Protein AF-H9GRU2-F1 (afdb_monomer_lite)

Radius of gyration: 14.11 Å; chains: 1; bounding box: 37×21×45 Å

InterPro domains:
  IPR000246 Peptidase T2, asparaginase 2 [PF01112] (1-96)
  IPR000246 Peptidase T2, asparaginase 2 [PTHR10188] (1-96)
  IPR029055 Nucleophile aminohydrolases, N-terminal [SSF56235] (1-95)

Structure (mmCIF, N/CA/C/O backbone):
data_AF-H9GRU2-F1
#
_entry.id   AF-H9GRU2-F1
#
loop_
_atom_site.group_PDB
_atom_site.id
_atom_site.type_symbol
_atom_site.label_atom_id
_atom_site.label_alt_id
_atom_site.label_comp_id
_atom_site.label_asym_id
_atom_site.label_entity_id
_atom_site.label_seq_id
_atom_site.pdbx_PDB_ins_code
_atom_site.Cartn_x
_atom_site.Cartn_y
_atom_site.Cartn_z
_atom_site.occupancy
_atom_site.B_iso_or_equiv
_atom_site.auth_seq_id
_atom_site.auth_comp_id
_atom_site.auth_asym_id
_atom_site.auth_atom_id
_atom_site.pdbx_PDB_model_num
ATOM 1 N N . ASP A 1 1 ? 2.777 0.080 13.419 1.00 85.69 1 ASP A N 1
ATOM 2 C CA . ASP A 1 1 ? 2.967 -0.861 14.548 1.00 85.69 1 ASP A CA 1
ATOM 3 C C . ASP A 1 1 ? 2.752 -0.227 15.907 1.00 85.69 1 ASP A C 1
ATOM 5 O O . ASP A 1 1 ? 2.216 -0.904 16.769 1.00 85.69 1 ASP A O 1
ATOM 9 N N . SER A 1 2 ? 3.128 1.034 16.127 1.00 93.19 2 SER A N 1
ATOM 10 C CA . SER A 1 2 ? 2.600 1.762 17.286 1.00 93.19 2 SER A CA 1
ATOM 11 C C . SER A 1 2 ? 1.074 1.911 17.154 1.00 93.19 2 SER A C 1
ATOM 13 O O . SER A 1 2 ? 0.635 2.252 16.058 1.00 93.19 2 SER A O 1
ATOM 15 N N . PRO A 1 3 ? 0.274 1.683 18.211 1.00 92.75 3 PRO A N 1
ATOM 16 C CA . PRO A 1 3 ? -1.166 1.957 18.188 1.00 92.75 3 PRO A CA 1
ATOM 17 C C . PRO A 1 3 ? -1.486 3.460 18.246 1.00 92.75 3 PRO A C 1
ATOM 19 O O . PRO A 1 3 ? -2.581 3.865 17.893 1.00 92.75 3 PRO A O 1
ATOM 22 N N . PHE A 1 4 ? -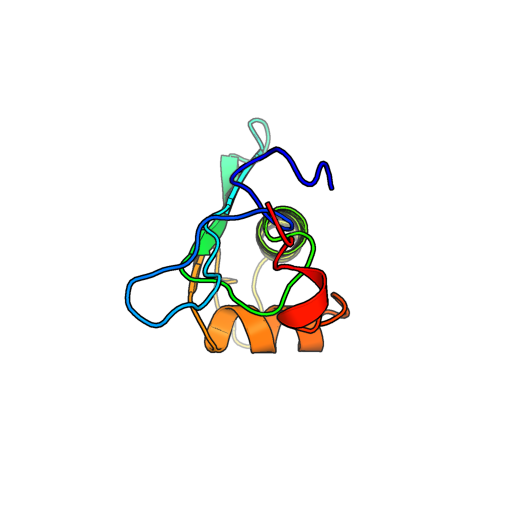0.529 4.297 18.657 1.00 93.62 4 PHE A N 1
ATOM 23 C CA . PHE A 1 4 ? -0.729 5.741 18.849 1.00 93.62 4 PHE A CA 1
ATOM 24 C C . PHE A 1 4 ? -0.481 6.573 17.584 1.00 93.62 4 PHE A C 1
ATOM 26 O O . PHE A 1 4 ? -0.497 7.802 17.620 1.00 93.62 4 PHE A O 1
ATOM 33 N N . THR A 1 5 ? -0.146 5.921 16.472 1.00 94.75 5 THR A N 1
ATOM 34 C CA . THR A 1 5 ? 0.137 6.595 15.204 1.00 94.75 5 THR A CA 1
ATOM 35 C C . THR A 1 5 ? -1.047 6.468 14.269 1.00 94.75 5 THR A C 1
ATOM 37 O O . THR A 1 5 ? -1.513 5.358 14.039 1.00 94.75 5 THR A O 1
ATOM 40 N N . ASN A 1 6 ? -1.434 7.567 13.619 1.00 95.31 6 ASN A N 1
ATOM 41 C CA . ASN A 1 6 ? -2.413 7.549 12.532 1.00 95.31 6 ASN A CA 1
ATOM 42 C C . ASN A 1 6 ? -1.795 6.992 11.226 1.00 95.31 6 ASN A C 1
ATOM 44 O O . ASN A 1 6 ? -1.672 7.703 10.230 1.00 95.31 6 ASN A O 1
ATOM 48 N N . ALA A 1 7 ? -1.316 5.744 11.261 1.00 95.56 7 ALA A N 1
ATOM 49 C CA . ALA A 1 7 ? -0.737 5.030 10.124 1.00 95.56 7 ALA A CA 1
ATOM 50 C C . ALA A 1 7 ? -0.677 3.510 10.379 1.00 95.56 7 ALA A C 1
ATOM 52 O O . ALA A 1 7 ? 0.031 3.043 11.276 1.00 95.56 7 ALA A O 1
ATOM 53 N N . GLY A 1 8 ? -1.334 2.723 9.523 1.00 94.38 8 GLY A N 1
ATOM 54 C CA . GLY A 1 8 ? -1.430 1.272 9.689 1.00 94.38 8 GLY A CA 1
ATOM 55 C C . GLY A 1 8 ? -2.374 0.921 10.840 1.00 94.38 8 GLY A C 1
ATOM 56 O O . GLY A 1 8 ? -3.509 1.381 10.875 1.00 94.38 8 GLY A O 1
ATOM 57 N N . MET A 1 9 ? -1.922 0.095 11.784 1.00 92.88 9 MET A N 1
ATOM 58 C CA . MET A 1 9 ? -2.660 -0.121 13.037 1.00 92.88 9 MET A CA 1
ATOM 59 C C . MET A 1 9 ? -2.740 1.188 13.841 1.00 92.88 9 MET A C 1
ATOM 61 O O . MET A 1 9 ? -1.718 1.857 13.984 1.00 92.88 9 MET A O 1
ATOM 65 N N . GLY A 1 10 ? -3.921 1.524 14.369 1.00 91.69 10 GLY A N 1
ATOM 66 C CA . GLY A 1 10 ? -4.179 2.803 15.046 1.00 91.69 10 GLY A CA 1
ATOM 67 C C . GLY A 1 10 ? -4.544 3.958 14.104 1.00 91.69 10 GLY A C 1
ATOM 68 O O . GLY A 1 10 ? -4.611 5.110 14.527 1.00 91.69 10 GLY A O 1
ATOM 69 N N . SER A 1 11 ? -4.765 3.680 12.814 1.00 95.94 11 SER A N 1
ATOM 70 C CA . SER A 1 11 ? -5.269 4.680 11.870 1.00 95.94 11 SER A CA 1
ATOM 71 C C . SER A 1 11 ? -6.680 5.155 12.220 1.00 95.94 11 SER A C 1
ATOM 73 O O . SER A 1 11 ? -7.510 4.391 12.714 1.00 95.94 11 SER A O 1
ATOM 75 N N . ASN A 1 12 ? -6.953 6.418 11.891 1.00 96.31 12 ASN A N 1
ATOM 76 C CA . ASN A 1 12 ? -8.272 7.019 12.036 1.00 96.31 12 ASN A CA 1
ATOM 77 C C . ASN A 1 12 ? -9.333 6.243 11.249 1.00 96.31 12 ASN A C 1
ATOM 79 O O . ASN A 1 12 ? -9.079 5.737 10.153 1.00 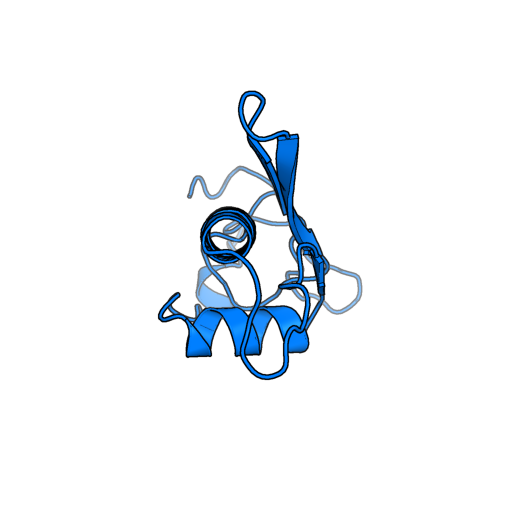96.31 12 ASN A O 1
ATOM 83 N N . LEU A 1 13 ? -10.547 6.239 11.791 1.00 96.38 13 LEU A N 1
ATOM 84 C CA . LEU A 1 13 ? -11.723 5.725 11.105 1.00 96.38 13 LEU A CA 1
ATOM 85 C C . LEU A 1 13 ? -12.273 6.773 10.125 1.00 96.38 13 LEU A C 1
ATOM 87 O O . LEU A 1 13 ? -12.299 7.969 10.428 1.00 96.38 13 LEU A O 1
ATOM 91 N N . ASN A 1 14 ? -12.731 6.325 8.958 1.00 96.38 14 ASN A N 1
ATOM 92 C CA . ASN A 1 14 ? -13.445 7.158 7.993 1.00 96.38 14 ASN A CA 1
ATOM 93 C C . ASN A 1 14 ? -14.918 7.380 8.422 1.00 96.38 14 ASN A C 1
ATOM 95 O O . ASN A 1 14 ? -15.358 6.934 9.483 1.00 96.38 14 ASN A O 1
ATOM 99 N N . LEU A 1 15 ? -15.712 8.061 7.585 1.00 97.00 15 LEU A N 1
ATOM 100 C CA . LEU A 1 15 ? -17.143 8.333 7.831 1.00 97.00 15 LEU A CA 1
ATOM 101 C C . LEU A 1 15 ? -18.000 7.074 8.051 1.00 97.00 15 LEU A C 1
ATOM 103 O O . LEU A 1 15 ? -19.070 7.169 8.648 1.00 97.00 15 LEU A O 1
ATOM 107 N N . LEU A 1 16 ? -17.550 5.918 7.562 1.00 96.50 16 LEU A N 1
ATOM 108 C CA . LEU A 1 16 ? -18.223 4.627 7.701 1.00 96.50 16 LEU A CA 1
ATOM 109 C C . LEU A 1 16 ? -17.696 3.814 8.893 1.00 96.50 16 LEU A C 1
ATOM 111 O O . LEU A 1 16 ? -18.173 2.708 9.135 1.00 96.50 16 LEU A O 1
ATOM 115 N N . GLY A 1 17 ? -16.741 4.352 9.657 1.00 94.75 17 GLY A N 1
ATOM 116 C CA . GLY A 1 17 ? -16.106 3.634 10.758 1.00 94.75 17 GLY A CA 1
ATOM 117 C C . GLY A 1 17 ? -15.033 2.639 10.305 1.00 94.75 17 GLY A C 1
ATOM 118 O O . GLY A 1 17 ? -14.674 1.751 11.074 1.00 94.75 17 GLY A O 1
ATOM 119 N N . GLU A 1 18 ? -14.531 2.753 9.074 1.00 95.56 18 GLU A N 1
ATOM 120 C CA . GLU A 1 18 ? -13.559 1.826 8.485 1.00 95.56 18 GLU A CA 1
ATOM 121 C C . GLU A 1 18 ? -12.152 2.434 8.430 1.00 95.56 18 GLU A C 1
ATOM 123 O O . GLU A 1 18 ? -11.987 3.653 8.384 1.00 95.56 18 GLU A O 1
ATOM 128 N N . ILE A 1 19 ? -11.126 1.577 8.415 1.00 96.44 19 ILE A N 1
ATOM 129 C CA . ILE A 1 19 ? -9.726 1.993 8.263 1.00 96.44 19 ILE A CA 1
ATOM 130 C C . ILE A 1 19 ? -9.313 1.876 6.800 1.00 96.44 19 ILE A C 1
ATOM 132 O O . ILE A 1 19 ? -9.326 0.786 6.224 1.00 96.44 19 ILE A O 1
ATOM 136 N N . GLU A 1 20 ? -8.847 2.990 6.251 1.00 98.00 20 GLU A N 1
ATOM 137 C CA . GLU A 1 20 ? -8.265 3.091 4.920 1.00 98.00 20 GLU A CA 1
ATOM 138 C C . GLU A 1 20 ? -6.936 3.841 5.023 1.00 98.00 20 GLU A C 1
ATOM 140 O O . GLU A 1 20 ? -6.874 4.956 5.541 1.00 98.00 20 GLU A O 1
ATOM 145 N N . CYS A 1 21 ? -5.849 3.215 4.574 1.00 98.06 21 CYS A N 1
ATOM 146 C CA . CYS A 1 21 ? -4.508 3.762 4.717 1.00 98.06 21 CYS A CA 1
ATOM 147 C C . CYS A 1 21 ? -3.893 4.163 3.375 1.00 98.06 21 CYS A C 1
ATOM 149 O O . CYS A 1 21 ? -4.007 3.445 2.379 1.00 98.06 21 CYS A O 1
ATOM 151 N N . ASP A 1 22 ? -3.106 5.235 3.413 1.00 98.69 22 ASP A N 1
ATOM 152 C CA . ASP A 1 22 ? -2.254 5.671 2.312 1.00 98.69 22 ASP A CA 1
ATOM 153 C C . ASP A 1 22 ? -0.778 5.484 2.688 1.00 98.69 22 ASP A C 1
ATOM 155 O O . ASP A 1 22 ? -0.364 5.765 3.816 1.00 98.69 22 ASP A O 1
ATOM 159 N N . ALA A 1 23 ? 0.038 5.002 1.750 1.00 98.69 23 ALA A N 1
ATOM 160 C CA . ALA A 1 23 ? 1.482 4.883 1.944 1.00 98.69 23 ALA A CA 1
ATOM 161 C C . ALA A 1 23 ? 2.232 4.929 0.613 1.00 98.69 23 ALA A C 1
ATOM 163 O O . ALA A 1 23 ? 1.752 4.434 -0.404 1.00 98.69 23 ALA A O 1
ATOM 164 N N . SER A 1 24 ? 3.446 5.476 0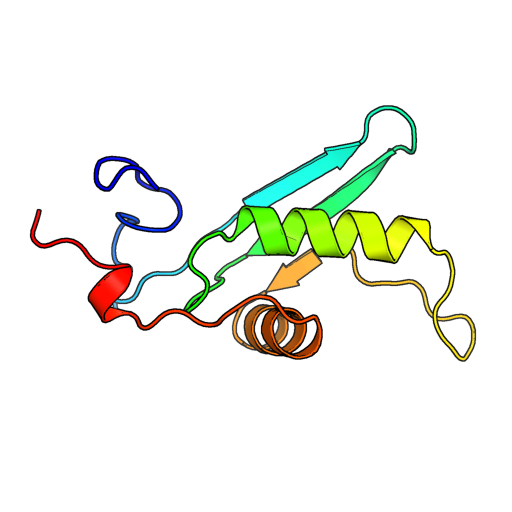.620 1.00 98.75 24 SER A N 1
ATOM 165 C CA . SER A 1 24 ? 4.312 5.501 -0.559 1.00 98.75 24 SER A CA 1
ATOM 166 C C . SER A 1 24 ? 5.791 5.399 -0.196 1.00 98.75 24 SER A C 1
ATOM 168 O O . SER A 1 24 ? 6.179 5.601 0.955 1.00 98.75 24 SER A O 1
ATOM 170 N N . ILE A 1 25 ? 6.610 5.041 -1.183 1.00 98.75 25 ILE A N 1
ATOM 171 C CA . ILE A 1 25 ? 8.065 4.940 -1.081 1.00 98.75 25 ILE A CA 1
ATOM 172 C C . ILE A 1 25 ? 8.714 5.228 -2.438 1.00 98.75 25 ILE A C 1
ATOM 174 O O . ILE A 1 25 ? 8.152 4.931 -3.494 1.00 98.75 25 ILE A O 1
ATOM 178 N N . MET A 1 26 ? 9.918 5.797 -2.405 1.00 98.56 26 MET A N 1
ATOM 179 C CA . MET A 1 26 ? 10.725 6.096 -3.584 1.00 98.56 26 MET A CA 1
ATOM 180 C C . MET A 1 26 ? 12.180 5.685 -3.346 1.00 98.56 26 MET A C 1
ATOM 182 O O . MET A 1 26 ? 12.707 5.884 -2.252 1.00 98.56 26 MET A O 1
ATOM 186 N N . ASP A 1 27 ? 12.836 5.143 -4.372 1.00 98.31 27 ASP A N 1
ATOM 187 C CA . ASP A 1 27 ? 14.276 4.873 -4.364 1.00 98.31 27 ASP A CA 1
ATOM 188 C C . ASP A 1 27 ? 15.022 5.970 -5.133 1.00 98.31 27 ASP A C 1
ATOM 190 O O . ASP A 1 27 ? 14.852 6.121 -6.342 1.00 98.31 27 ASP A O 1
ATOM 194 N N . GLY A 1 28 ? 15.892 6.713 -4.447 1.00 98.25 28 GLY A N 1
ATOM 195 C CA . GLY A 1 28 ? 16.647 7.817 -5.044 1.00 98.25 28 GLY A CA 1
ATOM 196 C C . GLY A 1 28 ? 17.681 7.389 -6.090 1.00 98.25 28 GLY A C 1
ATOM 197 O O . GLY A 1 28 ? 18.089 8.213 -6.904 1.00 98.25 28 GLY A O 1
ATOM 198 N N . LYS A 1 29 ? 18.106 6.117 -6.102 1.00 97.50 29 LYS A N 1
ATOM 199 C CA . LYS A 1 29 ? 19.091 5.621 -7.073 1.00 97.50 29 LYS A CA 1
ATOM 200 C C . LYS A 1 29 ? 18.447 5.226 -8.399 1.00 97.50 29 LYS A C 1
ATOM 202 O O . LYS A 1 29 ? 18.943 5.615 -9.453 1.00 97.50 29 LYS A O 1
ATOM 207 N N . SER A 1 30 ? 17.385 4.420 -8.355 1.00 96.56 30 SER A N 1
ATOM 208 C CA . SER A 1 30 ? 16.673 3.973 -9.562 1.00 96.56 30 SER A CA 1
ATOM 209 C C . SER A 1 30 ? 15.570 4.928 -10.016 1.00 96.56 30 SER A C 1
ATOM 211 O O . SER A 1 30 ? 15.069 4.766 -11.125 1.00 96.56 30 SER A O 1
ATOM 213 N N . LEU A 1 31 ? 15.190 5.898 -9.176 1.00 96.94 31 LEU A N 1
ATOM 214 C CA . LEU A 1 31 ? 14.031 6.784 -9.350 1.00 96.94 31 LEU A CA 1
ATOM 215 C C . LEU A 1 31 ? 12.682 6.046 -9.412 1.00 96.94 31 LEU A C 1
ATOM 217 O O . LEU A 1 31 ? 11.665 6.653 -9.747 1.00 96.94 31 LEU A O 1
ATOM 221 N N . ASN A 1 32 ? 12.648 4.753 -9.072 1.00 97.62 32 ASN A N 1
ATOM 222 C CA . ASN A 1 32 ? 11.406 3.992 -9.002 1.00 97.62 32 ASN A CA 1
ATOM 223 C C . ASN A 1 32 ?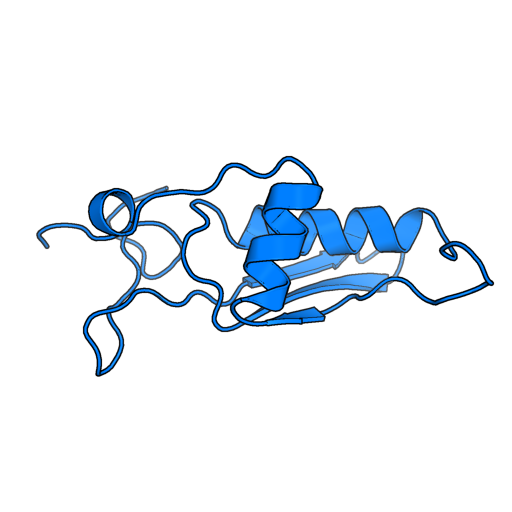 10.572 4.380 -7.780 1.00 97.62 32 ASN A C 1
ATOM 225 O O . ASN A 1 32 ? 11.087 4.787 -6.736 1.00 97.62 32 ASN A O 1
ATOM 229 N N . PHE A 1 33 ? 9.265 4.199 -7.928 1.00 98.44 33 PHE A N 1
ATOM 230 C CA . PHE A 1 33 ? 8.244 4.606 -6.976 1.00 98.44 33 PHE A CA 1
ATOM 231 C C . PHE A 1 33 ? 7.244 3.472 -6.747 1.00 98.44 33 PHE A C 1
ATOM 233 O O . PHE A 1 33 ? 6.967 2.688 -7.656 1.00 98.44 33 PHE A O 1
ATOM 240 N N . GLY A 1 34 ? 6.694 3.409 -5.539 1.00 98.69 34 GLY A N 1
ATOM 241 C CA . GLY A 1 34 ? 5.604 2.514 -5.182 1.00 98.69 34 GLY A CA 1
ATOM 242 C C . GLY A 1 34 ? 4.650 3.192 -4.208 1.00 98.69 34 GLY A C 1
ATOM 243 O O . GLY A 1 34 ? 5.095 3.855 -3.271 1.00 98.69 34 GLY A O 1
ATOM 244 N N . ALA A 1 35 ? 3.346 3.022 -4.404 1.00 98.88 35 ALA A N 1
ATOM 245 C CA . ALA A 1 35 ? 2.329 3.584 -3.527 1.00 98.88 35 ALA A CA 1
ATOM 246 C C . ALA A 1 35 ? 1.067 2.732 -3.446 1.00 98.88 35 ALA A C 1
ATOM 248 O O . ALA A 1 35 ? 0.730 1.974 -4.358 1.00 98.88 35 ALA A O 1
ATOM 249 N N . VAL A 1 36 ? 0.345 2.930 -2.351 1.00 98.88 36 VAL A N 1
ATOM 250 C CA . VAL A 1 36 ? -1.011 2.442 -2.139 1.00 98.88 36 VAL A CA 1
ATOM 251 C C . VAL A 1 36 ? -1.887 3.551 -1.580 1.00 98.88 36 VAL A C 1
ATOM 253 O O . VAL A 1 36 ? -1.393 4.414 -0.853 1.00 98.88 36 VAL A O 1
ATOM 256 N N . GLY A 1 37 ? -3.168 3.531 -1.935 1.00 98.62 37 GLY A N 1
ATOM 257 C CA . GLY A 1 37 ? -4.145 4.488 -1.426 1.00 98.62 37 GLY A CA 1
ATOM 258 C C . GLY A 1 37 ? -5.479 3.833 -1.107 1.00 98.62 37 GLY A C 1
ATOM 259 O O . GLY A 1 37 ? -5.840 2.835 -1.733 1.00 98.62 37 GLY A O 1
ATOM 260 N N . ALA A 1 38 ? -6.194 4.372 -0.125 1.00 98.25 38 ALA A N 1
ATOM 261 C CA . ALA A 1 38 ? -7.424 3.783 0.401 1.00 98.25 38 ALA A CA 1
ATOM 262 C C . ALA A 1 38 ? -7.287 2.271 0.703 1.00 98.25 38 ALA A C 1
ATOM 264 O O . ALA A 1 38 ? -8.190 1.479 0.449 1.00 98.25 38 ALA A O 1
ATOM 265 N N . LEU A 1 39 ? -6.108 1.831 1.161 1.00 98.44 39 LEU A N 1
ATOM 266 C CA . LEU A 1 39 ? -5.835 0.416 1.390 1.00 98.44 39 LEU A CA 1
ATOM 267 C C . LEU A 1 39 ? -6.365 0.004 2.762 1.00 98.44 39 LEU A C 1
ATOM 269 O O . LEU A 1 39 ? -5.840 0.436 3.788 1.00 98.44 39 LEU A O 1
ATOM 273 N N . SER A 1 40 ? -7.352 -0.881 2.773 1.00 97.62 40 SER A N 1
ATOM 274 C CA . SER A 1 40 ? -7.868 -1.525 3.978 1.00 97.62 40 SER A CA 1
ATOM 275 C C . SER A 1 40 ? -7.325 -2.954 4.120 1.00 97.62 40 SER A C 1
ATOM 277 O O . SER A 1 40 ? -6.765 -3.538 3.189 1.00 97.62 40 SER A O 1
ATOM 279 N N . GLY A 1 41 ? -7.430 -3.526 5.323 1.00 96.88 41 GLY A N 1
ATOM 280 C CA . GLY A 1 41 ? -7.155 -4.951 5.548 1.00 96.88 41 GLY A CA 1
ATOM 281 C C . GLY A 1 41 ? -5.685 -5.385 5.461 1.00 96.88 41 GLY A C 1
ATOM 282 O O . GLY A 1 41 ? -5.413 -6.583 5.468 1.00 96.88 41 GLY A O 1
ATOM 283 N N . ILE A 1 42 ? -4.720 -4.461 5.402 1.00 97.94 42 ILE A N 1
ATOM 284 C CA . ILE A 1 42 ? -3.280 -4.771 5.432 1.00 97.94 42 ILE A CA 1
ATOM 285 C C . ILE A 1 42 ? -2.621 -4.077 6.621 1.00 97.94 42 ILE A C 1
ATOM 287 O O . ILE A 1 42 ? -2.687 -2.858 6.752 1.00 97.94 42 ILE A O 1
ATOM 291 N N . LYS A 1 43 ? -1.916 -4.853 7.457 1.00 96.69 43 LYS A N 1
ATOM 292 C CA . LYS A 1 43 ? -1.278 -4.345 8.684 1.00 96.69 43 LYS A CA 1
ATOM 293 C C . LYS A 1 43 ? -0.257 -3.236 8.422 1.00 96.69 43 LYS A C 1
ATOM 295 O O . LYS A 1 43 ? -0.186 -2.254 9.158 1.00 96.69 43 LYS A O 1
ATOM 300 N N . ASN A 1 44 ? 0.549 -3.411 7.378 1.00 97.69 44 ASN A N 1
ATOM 301 C CA . ASN A 1 44 ? 1.660 -2.527 7.046 1.00 97.69 44 ASN A CA 1
ATOM 302 C C . ASN A 1 44 ? 1.528 -2.034 5.594 1.00 97.69 44 ASN A C 1
ATOM 304 O O . ASN A 1 44 ? 2.137 -2.616 4.695 1.00 97.69 44 ASN A O 1
ATOM 308 N N . PRO A 1 45 ? 0.762 -0.956 5.340 1.00 98.38 45 PRO A N 1
ATOM 309 C CA . PRO A 1 45 ? 0.549 -0.420 3.990 1.00 98.38 45 PRO A CA 1
ATOM 310 C C . PRO A 1 45 ? 1.852 -0.113 3.232 1.00 98.38 45 PRO A C 1
ATOM 312 O O . PRO A 1 45 ? 1.979 -0.409 2.043 1.00 98.38 45 PRO A O 1
ATOM 315 N N . VAL A 1 46 ? 2.876 0.386 3.938 1.00 98.50 46 VAL A N 1
ATOM 316 C CA . VAL A 1 46 ? 4.205 0.664 3.364 1.00 98.50 46 VAL A CA 1
ATOM 317 C C . VAL A 1 46 ? 4.892 -0.586 2.800 1.00 98.50 46 VAL A C 1
ATOM 319 O O . VAL A 1 46 ? 5.652 -0.487 1.840 1.00 98.50 46 VAL A O 1
ATOM 322 N N . SER A 1 47 ? 4.601 -1.779 3.327 1.00 98.50 47 SER A N 1
ATOM 323 C CA . SER A 1 47 ? 5.143 -3.031 2.790 1.00 98.50 47 SER A CA 1
ATOM 324 C C . SER A 1 47 ? 4.583 -3.343 1.401 1.00 98.50 47 SER A C 1
ATOM 326 O O . SER A 1 47 ? 5.313 -3.877 0.566 1.00 98.50 47 SER A O 1
ATOM 328 N N . VAL A 1 48 ? 3.329 -2.965 1.121 1.00 98.69 48 VAL A N 1
ATOM 329 C CA . VAL A 1 48 ? 2.724 -3.100 -0.215 1.00 98.69 48 VAL A CA 1
ATOM 330 C C . VAL A 1 48 ? 3.342 -2.095 -1.181 1.00 98.69 48 VAL A C 1
ATOM 332 O O . VAL A 1 48 ? 3.775 -2.484 -2.264 1.00 98.69 48 VAL A O 1
ATOM 335 N N . ALA A 1 49 ? 3.476 -0.832 -0.764 1.00 98.81 49 ALA A N 1
ATOM 336 C CA . ALA A 1 49 ? 4.157 0.200 -1.545 1.00 98.81 49 ALA A CA 1
ATOM 337 C C . ALA A 1 49 ? 5.604 -0.205 -1.893 1.00 98.81 49 ALA A C 1
ATOM 339 O O . ALA A 1 49 ? 6.019 -0.128 -3.049 1.00 98.81 49 ALA A O 1
ATOM 340 N N . ASN A 1 50 ? 6.354 -0.730 -0.921 1.00 98.62 50 ASN A N 1
ATOM 341 C CA . ASN A 1 50 ? 7.703 -1.248 -1.146 1.00 98.62 50 ASN A CA 1
ATOM 342 C C . ASN A 1 50 ? 7.713 -2.442 -2.104 1.00 98.62 50 ASN A C 1
ATOM 344 O O . ASN A 1 50 ? 8.559 -2.515 -2.991 1.00 98.62 50 ASN A O 1
ATOM 348 N N . ARG A 1 51 ? 6.753 -3.364 -1.975 1.00 98.44 51 ARG A N 1
ATOM 349 C CA . ARG A 1 51 ? 6.669 -4.505 -2.886 1.00 98.44 51 ARG A CA 1
ATOM 350 C C . ARG A 1 51 ? 6.385 -4.060 -4.322 1.00 98.44 51 ARG A C 1
ATOM 352 O O . ARG A 1 51 ? 7.013 -4.603 -5.223 1.00 98.44 51 ARG A O 1
ATOM 359 N N . LEU A 1 52 ? 5.529 -3.057 -4.538 1.00 98.44 52 LEU A N 1
ATOM 360 C CA . LEU A 1 52 ? 5.293 -2.464 -5.864 1.00 98.44 52 LEU A CA 1
ATOM 361 C C . LEU A 1 52 ? 6.582 -1.894 -6.468 1.00 98.44 52 LEU A C 1
ATOM 363 O O . LEU A 1 52 ? 6.909 -2.203 -7.613 1.00 98.44 52 LEU A O 1
ATOM 367 N N . LEU A 1 53 ? 7.354 -1.140 -5.678 1.00 98.38 53 LEU A N 1
ATOM 368 C CA . LEU A 1 53 ? 8.656 -0.618 -6.101 1.00 98.38 53 LEU A CA 1
ATOM 369 C C . LEU A 1 53 ? 9.613 -1.755 -6.501 1.00 98.38 53 LEU A C 1
ATOM 371 O O . LEU A 1 53 ? 10.223 -1.703 -7.572 1.00 98.38 53 LEU A O 1
ATOM 375 N N . CYS A 1 54 ? 9.719 -2.804 -5.679 1.00 97.81 54 CYS A N 1
ATOM 376 C CA . CYS A 1 54 ? 10.575 -3.957 -5.966 1.00 97.81 54 CYS A CA 1
ATOM 377 C C . CYS A 1 54 ? 10.137 -4.730 -7.220 1.00 97.81 54 CYS A C 1
ATOM 379 O O . CYS A 1 54 ? 10.993 -5.166 -7.987 1.00 97.81 54 CYS A O 1
ATOM 381 N N . GLU A 1 55 ? 8.833 -4.918 -7.454 1.00 96.75 55 GLU A N 1
ATOM 382 C CA . GLU A 1 55 ? 8.342 -5.554 -8.686 1.00 96.75 55 GLU A CA 1
ATOM 383 C C . GLU A 1 55 ? 8.626 -4.679 -9.919 1.00 96.75 55 GLU A C 1
ATOM 385 O O . GLU A 1 55 ? 9.044 -5.200 -10.952 1.00 96.75 55 GLU A O 1
ATOM 390 N N . GLY A 1 56 ? 8.508 -3.350 -9.800 1.00 95.94 56 GLY A N 1
ATOM 391 C CA . GLY A 1 56 ? 8.885 -2.399 -10.853 1.00 95.94 56 GLY A CA 1
ATOM 392 C C . GLY A 1 56 ? 10.353 -2.512 -11.285 1.00 95.94 56 GLY A C 1
ATOM 393 O O . GLY A 1 56 ? 10.670 -2.401 -12.470 1.00 95.94 56 GLY A O 1
ATOM 394 N N . GLN A 1 57 ? 11.252 -2.815 -10.344 1.00 95.31 57 GLN A N 1
ATOM 395 C CA . GLN A 1 57 ? 12.682 -3.008 -10.617 1.00 95.31 57 GLN A CA 1
ATOM 396 C C . GLN A 1 57 ? 13.009 -4.308 -11.368 1.00 95.31 57 GLN A C 1
ATOM 398 O O . GLN A 1 57 ? 14.078 -4.401 -11.971 1.00 95.31 57 GLN A O 1
ATOM 403 N N . LYS A 1 58 ? 12.109 -5.300 -11.388 1.00 95.12 58 LYS A N 1
ATOM 404 C CA . LYS A 1 58 ? 12.318 -6.558 -12.133 1.00 95.12 58 LYS A CA 1
ATOM 405 C C . LYS A 1 58 ? 12.123 -6.404 -13.644 1.00 95.12 58 LYS A C 1
ATOM 407 O O . LYS A 1 58 ? 12.411 -7.334 -14.396 1.00 95.12 58 LYS A O 1
ATOM 412 N N . GLY A 1 59 ? 11.668 -5.237 -14.099 1.00 90.62 59 GLY A N 1
ATOM 413 C CA . GLY A 1 59 ? 11.453 -4.930 -15.507 1.00 90.62 59 GLY A CA 1
ATOM 414 C C . GLY A 1 59 ? 10.024 -5.211 -15.968 1.00 90.62 59 GLY A C 1
ATOM 415 O O . GLY A 1 59 ? 9.072 -5.148 -15.196 1.00 90.62 59 GLY A O 1
ATOM 416 N N . LYS A 1 60 ? 9.851 -5.461 -17.270 1.00 91.44 60 LYS A N 1
ATOM 417 C CA . LYS A 1 60 ? 8.522 -5.632 -17.875 1.00 91.44 60 LYS A CA 1
ATOM 418 C C . LYS A 1 60 ? 7.884 -6.957 -17.457 1.00 91.44 60 LYS A C 1
ATOM 420 O O . LYS A 1 60 ? 8.543 -7.992 -17.412 1.00 91.44 60 LYS A O 1
ATOM 425 N N . LEU A 1 61 ? 6.574 -6.925 -17.245 1.00 90.06 61 LEU A N 1
ATOM 426 C CA . LEU A 1 61 ? 5.754 -8.119 -17.070 1.00 90.06 61 LEU A CA 1
ATOM 427 C C . LEU A 1 61 ? 5.587 -8.864 -18.406 1.00 90.06 61 LEU A C 1
ATOM 429 O O . LEU A 1 61 ? 5.969 -8.385 -19.482 1.00 90.06 61 LEU A O 1
ATOM 433 N N . SER A 1 62 ? 4.934 -10.026 -18.348 1.00 89.75 62 SER A N 1
ATOM 434 C CA . SER A 1 62 ? 4.519 -10.771 -19.539 1.00 89.75 62 SER A CA 1
ATOM 435 C C . SER A 1 62 ? 3.743 -9.889 -20.526 1.00 89.75 62 SER A C 1
ATOM 437 O O . SER A 1 62 ? 2.999 -8.980 -20.135 1.00 89.75 62 SER A O 1
ATOM 439 N N . ALA A 1 63 ? 3.942 -10.161 -21.819 1.00 93.12 63 ALA A N 1
ATOM 440 C CA . ALA A 1 63 ? 3.446 -9.345 -22.930 1.00 93.12 63 ALA A CA 1
ATOM 441 C C . ALA A 1 63 ? 3.969 -7.891 -22.942 1.00 93.12 63 ALA A C 1
ATOM 443 O O . ALA A 1 63 ? 3.352 -7.013 -23.537 1.00 93.12 63 ALA A O 1
ATOM 444 N N . GLY A 1 64 ? 5.106 -7.617 -22.291 1.00 92.62 64 GLY A N 1
ATOM 445 C CA . GLY A 1 64 ? 5.766 -6.309 -22.338 1.00 92.62 64 GLY A CA 1
ATOM 446 C C . GLY A 1 64 ? 5.072 -5.218 -21.519 1.00 92.62 64 GLY A C 1
ATOM 447 O O . GLY A 1 64 ? 5.390 -4.041 -21.695 1.00 92.62 64 GLY A O 1
ATOM 448 N N . ARG A 1 65 ? 4.141 -5.592 -20.634 1.00 94.62 65 ARG A N 1
ATOM 449 C CA . ARG A 1 65 ? 3.380 -4.652 -19.802 1.00 94.62 65 ARG A CA 1
ATOM 450 C C . ARG A 1 65 ? 4.273 -4.007 -18.742 1.00 94.62 65 ARG A C 1
ATOM 452 O O . ARG A 1 65 ? 5.166 -4.649 -18.192 1.00 94.62 65 ARG A O 1
ATOM 459 N N . ILE A 1 66 ? 4.005 -2.741 -18.447 1.00 93.81 66 ILE A N 1
ATOM 460 C CA . ILE A 1 66 ? 4.695 -1.992 -17.393 1.00 93.81 66 ILE A CA 1
ATOM 461 C C . ILE A 1 66 ? 4.080 -2.392 -16.038 1.00 93.81 66 ILE A C 1
ATOM 463 O O . ILE A 1 66 ? 2.850 -2.383 -15.931 1.00 93.81 66 ILE A O 1
ATOM 467 N N . PRO A 1 67 ? 4.883 -2.773 -15.025 1.00 95.69 67 PRO A N 1
ATOM 468 C CA . PRO A 1 67 ? 4.370 -3.035 -13.683 1.00 95.69 67 PRO A CA 1
ATOM 469 C C . PRO A 1 67 ? 3.674 -1.801 -13.087 1.00 95.69 67 PRO A C 1
ATOM 471 O O . PRO A 1 67 ? 4.120 -0.677 -13.326 1.00 95.69 67 PRO A O 1
ATOM 474 N N . PRO A 1 68 ? 2.602 -1.977 -12.299 1.00 97.12 68 PRO A N 1
ATOM 475 C CA . PRO A 1 68 ? 1.962 -0.860 -11.618 1.00 97.12 68 PRO A CA 1
ATOM 476 C C . PRO A 1 68 ? 2.881 -0.290 -10.529 1.00 97.12 68 PRO A C 1
ATOM 478 O O . PRO A 1 68 ? 3.518 -1.040 -9.794 1.00 97.12 68 PRO A O 1
ATOM 481 N N . CYS A 1 69 ? 2.906 1.036 -10.393 1.00 97.94 69 CYS A N 1
ATOM 482 C CA . CYS A 1 69 ? 3.592 1.736 -9.301 1.00 97.94 69 CYS A CA 1
ATOM 483 C C . CYS A 1 69 ? 2.625 2.344 -8.272 1.00 97.94 69 CYS A C 1
ATOM 485 O O . CYS A 1 69 ? 3.060 2.780 -7.211 1.00 97.94 69 CYS A O 1
ATOM 487 N N . PHE A 1 70 ? 1.319 2.364 -8.553 1.00 98.75 70 PHE A N 1
ATOM 488 C CA . PHE A 1 70 ? 0.292 2.849 -7.636 1.00 98.75 70 PHE A CA 1
ATOM 489 C C . PHE A 1 70 ? -0.972 2.000 -7.777 1.00 98.75 70 PHE A C 1
ATOM 491 O O . PHE A 1 70 ? -1.469 1.816 -8.888 1.00 98.75 70 PHE A O 1
ATOM 498 N N . LEU A 1 71 ? -1.469 1.468 -6.662 1.00 98.75 71 LEU A N 1
ATOM 499 C CA . LEU A 1 71 ? -2.719 0.708 -6.588 1.00 98.75 71 LEU A CA 1
ATOM 500 C C . LEU A 1 71 ? -3.604 1.273 -5.478 1.00 98.75 71 LEU A C 1
ATOM 502 O O . LEU A 1 71 ? -3.097 1.829 -4.510 1.00 98.75 71 LEU A O 1
ATOM 506 N N . VAL A 1 72 ? -4.921 1.099 -5.585 1.00 98.81 72 VAL A N 1
ATOM 507 C CA . VAL A 1 72 ? -5.861 1.603 -4.573 1.00 98.81 72 VAL A CA 1
ATOM 508 C C . VAL A 1 72 ? -6.922 0.577 -4.182 1.00 98.81 72 VAL A C 1
ATOM 510 O O . VAL A 1 72 ? -7.241 -0.315 -4.976 1.00 98.81 72 VAL A O 1
ATOM 513 N N . GLY A 1 73 ? -7.464 0.720 -2.970 1.00 98.19 73 GLY A N 1
ATOM 514 C CA . GLY A 1 73 ? -8.632 -0.017 -2.485 1.00 98.19 73 GLY A CA 1
ATOM 515 C C . GLY A 1 73 ? -8.513 -1.535 -2.607 1.00 98.19 73 GLY A C 1
ATOM 516 O O . GLY A 1 73 ? -7.446 -2.123 -2.414 1.00 98.19 73 GLY A O 1
ATOM 517 N N . GLU A 1 74 ? -9.618 -2.165 -3.005 1.00 98.19 74 GLU A N 1
ATOM 518 C CA . GLU A 1 74 ? -9.728 -3.619 -3.190 1.00 98.19 74 GLU A CA 1
ATOM 519 C C . GLU A 1 74 ? -8.661 -4.186 -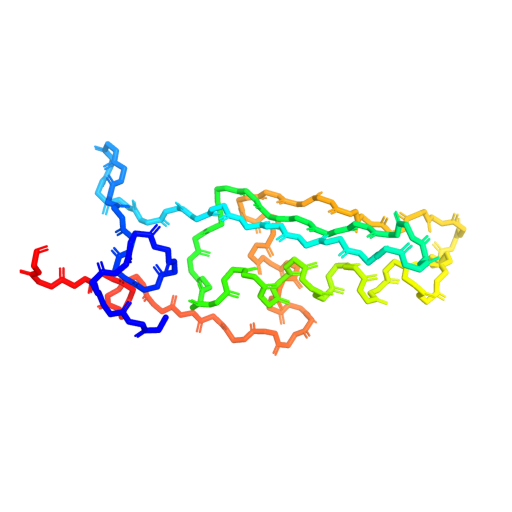4.144 1.00 98.19 74 GLU A C 1
ATOM 521 O O . GLU A 1 74 ? -8.112 -5.265 -3.923 1.00 98.19 74 GLU A O 1
ATOM 526 N N . GLY A 1 75 ? -8.305 -3.440 -5.195 1.00 98.44 75 GLY A N 1
ATOM 527 C CA . GLY A 1 75 ? -7.269 -3.858 -6.139 1.00 98.44 75 GLY A CA 1
ATOM 528 C C . GLY A 1 75 ? -5.882 -3.935 -5.496 1.00 98.44 75 GLY A C 1
ATOM 529 O O . GLY A 1 75 ? -5.124 -4.865 -5.776 1.00 98.44 75 GLY A O 1
ATOM 530 N N . ALA A 1 76 ? -5.560 -2.990 -4.608 1.00 98.62 76 ALA A N 1
ATOM 531 C CA . ALA A 1 76 ? -4.321 -3.014 -3.836 1.00 98.62 76 ALA A CA 1
ATOM 532 C C . ALA A 1 76 ? -4.312 -4.157 -2.811 1.00 98.62 76 ALA A C 1
ATOM 534 O O . ALA A 1 76 ? -3.296 -4.844 -2.688 1.00 98.62 76 ALA A O 1
ATOM 535 N N . PHE A 1 77 ? -5.437 -4.398 -2.129 1.00 98.56 77 PHE A N 1
ATOM 536 C CA . PHE A 1 77 ? -5.584 -5.501 -1.177 1.00 98.56 77 PHE A CA 1
ATOM 537 C C . PHE A 1 77 ? -5.357 -6.858 -1.849 1.00 98.56 77 PHE A C 1
ATOM 539 O O . PHE A 1 77 ? -4.477 -7.619 -1.439 1.00 98.56 77 PHE A O 1
ATOM 546 N N . LYS A 1 78 ? -6.086 -7.134 -2.936 1.00 98.56 78 LYS A N 1
ATOM 547 C CA . LYS A 1 78 ? -5.948 -8.385 -3.685 1.00 98.56 78 LYS A CA 1
ATOM 548 C C . LYS A 1 78 ? -4.520 -8.596 -4.173 1.00 98.56 78 LYS A C 1
ATOM 550 O O . LYS A 1 78 ? -3.950 -9.666 -3.978 1.00 98.56 78 LYS A O 1
ATOM 555 N N . TRP A 1 79 ? -3.922 -7.560 -4.761 1.00 98.50 79 TRP A N 1
ATOM 556 C CA . TRP A 1 79 ? -2.546 -7.633 -5.234 1.00 98.50 79 TRP A CA 1
ATOM 557 C C . TRP A 1 79 ? -1.567 -7.946 -4.096 1.00 98.50 79 TRP A C 1
ATOM 559 O O . TRP A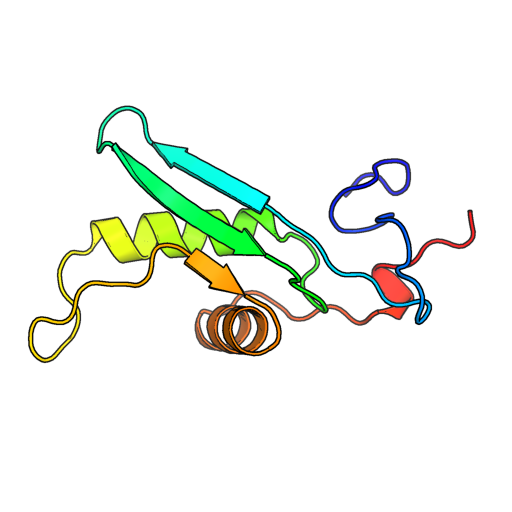 1 79 ? -0.673 -8.770 -4.276 1.00 98.50 79 TRP A O 1
ATOM 569 N N . ALA A 1 80 ? -1.746 -7.337 -2.920 1.00 98.50 80 ALA A N 1
ATOM 570 C CA . ALA A 1 80 ? -0.905 -7.585 -1.753 1.00 98.50 80 ALA A CA 1
ATOM 571 C C . ALA A 1 80 ? -0.971 -9.055 -1.307 1.00 98.50 80 ALA A C 1
ATOM 573 O O . ALA A 1 80 ? 0.076 -9.687 -1.138 1.00 98.50 80 ALA A O 1
ATOM 574 N N . VAL A 1 81 ? -2.180 -9.611 -1.187 1.00 98.25 81 VAL A N 1
ATOM 575 C CA . VAL A 1 81 ? -2.400 -11.016 -0.803 1.00 98.25 81 VAL A CA 1
ATOM 576 C C . VAL A 1 81 ? -1.812 -11.973 -1.843 1.00 98.25 81 VAL A C 1
ATOM 578 O O . VAL A 1 81 ? -1.067 -12.882 -1.476 1.00 98.25 81 VAL A O 1
ATOM 581 N N . ASP A 1 82 ? -2.046 -11.721 -3.135 1.00 98.19 82 ASP A N 1
ATOM 582 C CA . ASP A 1 82 ? -1.491 -12.519 -4.239 1.00 98.19 82 ASP A CA 1
ATOM 583 C C . ASP A 1 82 ? 0.054 -12.503 -4.255 1.00 98.19 82 ASP A C 1
ATOM 585 O O . ASP A 1 82 ? 0.692 -13.437 -4.742 1.00 98.19 82 ASP A O 1
ATOM 589 N N . HIS A 1 83 ? 0.676 -11.462 -3.687 1.00 97.62 83 HIS A N 1
ATOM 590 C CA . HIS A 1 83 ? 2.131 -11.329 -3.546 1.00 97.62 83 HIS A CA 1
ATOM 591 C C . HIS A 1 83 ? 2.655 -11.769 -2.168 1.00 97.62 83 HIS A C 1
ATOM 593 O O . HIS A 1 83 ? 3.837 -11.564 -1.869 1.00 97.62 83 HIS A O 1
ATOM 599 N N . GLY A 1 84 ? 1.822 -12.413 -1.346 1.00 97.69 84 GLY A N 1
ATOM 600 C CA . GLY A 1 84 ? 2.214 -13.018 -0.073 1.00 97.69 84 GLY A CA 1
ATOM 601 C C . GLY A 1 84 ? 2.294 -12.046 1.105 1.00 97.69 84 GLY A C 1
ATOM 602 O O . GLY A 1 84 ? 2.933 -12.363 2.106 1.00 97.69 84 GLY A O 1
ATOM 603 N N . ILE A 1 85 ? 1.683 -10.863 1.001 1.00 97.75 85 ILE A N 1
ATOM 604 C CA . ILE A 1 85 ? 1.551 -9.934 2.128 1.00 97.75 85 ILE A CA 1
ATOM 605 C C . ILE A 1 85 ? 0.305 -10.341 2.933 1.00 97.75 85 ILE A C 1
ATOM 607 O O . ILE A 1 85 ? -0.789 -10.363 2.367 1.00 97.75 85 ILE A O 1
ATOM 611 N N . PRO A 1 86 ? 0.435 -10.675 4.233 1.00 93.88 86 PRO A N 1
ATOM 612 C CA . PRO A 1 86 ? -0.690 -11.165 5.021 1.00 93.88 86 PRO A CA 1
ATOM 613 C C . PRO A 1 86 ? -1.809 -10.132 5.172 1.00 93.88 86 PRO A C 1
ATOM 615 O O . PRO A 1 86 ? -1.564 -8.979 5.542 1.00 93.88 86 PRO A O 1
ATOM 618 N N . ALA A 1 87 ? -3.043 -10.583 4.953 1.00 96.44 87 ALA A N 1
ATOM 619 C CA . ALA A 1 87 ? -4.235 -9.835 5.323 1.00 96.44 87 ALA A CA 1
ATOM 620 C C . ALA A 1 87 ? -4.345 -9.702 6.852 1.00 96.44 87 ALA A C 1
ATOM 622 O O . ALA A 1 87 ? -3.895 -10.563 7.610 1.00 96.44 87 ALA A O 1
ATOM 623 N N . CYS A 1 88 ? -4.972 -8.621 7.300 1.00 94.62 88 CYS A N 1
ATOM 624 C CA . CYS A 1 88 ? -5.214 -8.294 8.697 1.00 94.62 88 CYS A CA 1
ATOM 625 C C . CYS A 1 88 ? -6.699 -7.977 8.889 1.00 94.62 88 CYS A C 1
ATOM 627 O O . CYS A 1 88 ? -7.290 -7.263 8.078 1.00 94.62 88 CYS A O 1
ATOM 629 N N . SER A 1 89 ? -7.311 -8.493 9.956 1.00 91.56 89 SER A N 1
ATOM 630 C CA . SER A 1 89 ? -8.708 -8.174 10.245 1.00 91.56 89 SER A CA 1
ATOM 631 C C . SER A 1 89 ? -8.852 -6.718 10.712 1.00 91.56 89 SER A C 1
ATOM 633 O O . SER A 1 89 ? -7.992 -6.222 11.448 1.00 91.56 89 SER A O 1
ATOM 635 N N . PRO A 1 90 ? -9.963 -6.036 10.374 1.00 84.44 90 PRO A N 1
ATOM 636 C CA . PRO A 1 90 ? -10.223 -4.670 10.838 1.00 84.44 90 PRO A CA 1
ATOM 637 C C . PRO A 1 90 ? -10.161 -4.521 12.365 1.00 84.44 90 PRO A C 1
ATOM 639 O O . PRO A 1 90 ? -9.654 -3.526 12.868 1.00 84.44 90 PRO A O 1
ATOM 642 N N . SER A 1 91 ? -10.588 -5.548 13.106 1.00 85.50 91 SER A N 1
ATOM 643 C CA . SER A 1 91 ? -10.552 -5.583 14.574 1.00 85.50 91 SER A CA 1
ATOM 644 C C . SER A 1 91 ? -9.151 -5.533 15.188 1.00 85.50 91 SER A C 1
ATOM 646 O O . SER A 1 91 ? -9.022 -5.164 16.347 1.00 85.50 91 SER A O 1
ATOM 648 N N . ILE A 1 92 ? -8.115 -5.936 14.446 1.00 87.94 92 ILE A N 1
ATOM 649 C CA . ILE A 1 92 ? -6.716 -5.853 14.893 1.00 87.94 92 ILE A CA 1
ATOM 650 C C . ILE A 1 92 ? -6.125 -4.485 14.533 1.00 87.94 92 ILE A C 1
ATOM 652 O O . ILE A 1 92 ? -5.220 -4.004 15.205 1.00 87.94 92 ILE A O 1
ATOM 656 N N . MET A 1 93 ? -6.620 -3.869 13.457 1.00 87.88 93 MET A N 1
ATOM 657 C CA . MET A 1 93 ? -6.173 -2.558 12.985 1.00 87.88 93 MET A CA 1
ATOM 658 C C . MET A 1 93 ? -6.746 -1.416 13.826 1.00 87.88 93 MET A C 1
ATOM 660 O O . MET A 1 93 ? -6.044 -0.433 14.062 1.00 87.88 93 MET A O 1
ATOM 664 N N . ALA A 1 94 ? -8.001 -1.549 14.262 1.00 88.75 94 ALA A N 1
ATOM 665 C CA . ALA A 1 94 ? -8.675 -0.590 15.123 1.00 88.75 94 ALA A CA 1
ATOM 666 C C . ALA A 1 94 ? -8.269 -0.785 16.587 1.00 88.75 94 ALA A C 1
ATOM 668 O O . ALA A 1 94 ? -8.231 -1.904 17.099 1.00 88.75 94 ALA A O 1
ATOM 669 N N . THR A 1 95 ? -7.991 0.321 17.267 1.00 86.00 95 THR A N 1
ATOM 670 C CA . THR A 1 95 ? -7.678 0.363 18.697 1.00 86.00 95 THR A CA 1
ATOM 671 C C . THR A 1 95 ? -8.864 0.929 19.470 1.00 86.00 95 THR A C 1
ATOM 673 O O . THR A 1 95 ? -9.710 1.614 18.907 1.00 86.00 95 THR A O 1
ATOM 676 N N . SER A 1 96 ? -8.954 0.628 20.765 1.00 78.75 96 SER A N 1
ATOM 677 C CA . SER A 1 96 ? -10.035 1.108 21.640 1.00 78.75 96 SER A CA 1
ATOM 678 C C . SER A 1 96 ? -9.865 2.554 22.123 1.00 78.75 96 SER A C 1
ATOM 680 O O . SER A 1 96 ? -10.628 2.986 22.985 1.00 78.75 96 SER A O 1
ATOM 682 N N . GLU A 1 97 ? -8.825 3.241 21.652 1.00 59.56 97 GLU A N 1
ATOM 683 C CA . GLU A 1 97 ? -8.491 4.623 22.020 1.00 59.56 97 GLU A CA 1
ATOM 684 C C . GLU A 1 97 ? -9.153 5.644 21.096 1.00 59.56 97 GLU A C 1
ATOM 686 O O . GLU A 1 97 ? -9.312 5.325 19.895 1.00 59.56 97 GLU A O 1
#

Secondary structure (DSSP, 8-state):
--TTSSSSTTPPB-TTS-B-EEEEEE-TTT--EEEEEEE-SBS-HHHHHHHHHHHHHT---GGGPPPPSEEEHHHHHHHHHHTTPPB--HHHHS---

Sequence (97 aa):
DSPFTNAGMGSNLNLLGEIECDASIMDGKSLNFGAVGALSGIKNPVSVANRLLCEGQKGKLSAGRIPPCFLVGEGAFKWAVDHGIPACSPSIMATSE

Organism: Anolis carolinensis (NCBI:txid28377)

pLDDT: mean 95.36, std 5.31, range [59.56, 98.88]

Foldseek 3Di:
DPLVDCAQQVNDADPVRFDFHKDKDADPPVRFIAIEGREGQARHRNVLRVVQSVVQVVAADPPRHHGDRYDYDPRSVVVCVVVPRDGHDRVRSYDPD